Protein AF-A0A5E4HIX1-F1 (afdb_monomer)

pLDDT: mean 72.54, std 15.5, range [33.41, 91.0]

Sequence (132 aa):
MARKLPQQISAGELRHRVQIVKPATGQQDTMGGVSADNRSQWTVVLACWASVEAWTGSATLAANQFIASASHWITIRHPRTFVPTAQMKVWFRDFTNKDHTFQIEAVLNPTEQNKLLVLVCTEIDDSAAANG

Secondary structure (DSSP, 8-state):
-PPPPPSS--TT---EEEEEEEE-TT---TTS---TT-GGGEEEEEEEEEEEEEPPTTSHHHHTTT-SS--EEEEEEPPSS----TT-EEEEE-TT--EEEEEEEEEE-TTSSSSEEEEEEEEE-GGGSS--

Solvent-accessible surface area (backbone atoms only — not comparable to full-atom values): 8065 Å² total; per-residue (Å²): 120,74,84,77,72,73,84,72,83,61,92,80,56,53,76,39,65,34,34,37,28,36,71,43,91,85,59,60,48,102,82,70,48,76,64,94,78,49,67,89,35,43,39,80,75,45,77,47,55,20,28,77,43,72,69,55,86,73,53,48,83,68,39,73,85,81,54,92,67,58,40,34,42,37,38,32,63,44,55,93,90,51,79,84,55,53,82,25,36,36,43,36,61,48,95,86,70,48,80,44,42,28,40,29,71,40,73,41,57,76,69,78,70,70,61,44,33,39,33,37,16,25,72,55,72,74,82,73,72,83,80,126

Structure (mmCIF, N/CA/C/O backbone):
data_AF-A0A5E4HIX1-F1
#
_entry.id   AF-A0A5E4HIX1-F1
#
loop_
_atom_site.group_PDB
_atom_site.id
_atom_site.type_symbol
_atom_site.label_atom_id
_atom_site.label_alt_id
_atom_site.label_comp_id
_atom_site.label_asym_id
_atom_site.label_entity_id
_atom_site.label_seq_id
_atom_site.pdbx_PDB_ins_code
_atom_site.Cartn_x
_atom_site.Cartn_y
_atom_site.Cartn_z
_atom_site.occupancy
_atom_site.B_iso_or_equiv
_atom_site.auth_seq_id
_atom_site.auth_comp_id
_atom_site.auth_asym_id
_atom_site.auth_atom_id
_atom_site.pdbx_PDB_model_num
ATOM 1 N N . MET A 1 1 ? -0.077 8.668 20.245 1.00 40.41 1 MET A N 1
ATOM 2 C CA . MET A 1 1 ? -0.757 7.353 20.301 1.00 40.41 1 MET A CA 1
ATOM 3 C C . MET A 1 1 ? -0.420 6.604 19.021 1.00 40.41 1 MET A C 1
ATOM 5 O O . MET A 1 1 ? -0.593 7.182 17.958 1.00 40.41 1 MET A O 1
ATOM 9 N N . ALA A 1 2 ? 0.126 5.387 19.102 1.00 53.34 2 ALA A N 1
ATOM 10 C CA . ALA A 1 2 ? 0.429 4.587 17.913 1.00 53.34 2 ALA A CA 1
ATOM 11 C C . ALA A 1 2 ? -0.878 4.143 17.240 1.00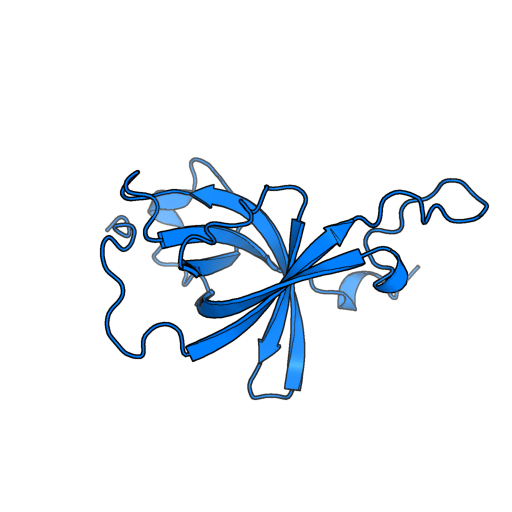 53.34 2 ALA A C 1
ATOM 13 O O . ALA A 1 2 ? -1.793 3.665 17.914 1.00 53.34 2 ALA A O 1
ATOM 14 N N . ARG A 1 3 ? -0.988 4.330 15.921 1.00 58.72 3 ARG A N 1
ATOM 15 C CA . ARG A 1 3 ? -2.172 3.914 15.164 1.00 58.72 3 ARG A CA 1
ATOM 16 C C . ARG A 1 3 ? -2.279 2.388 15.185 1.00 58.72 3 ARG A C 1
ATOM 18 O O . ARG A 1 3 ?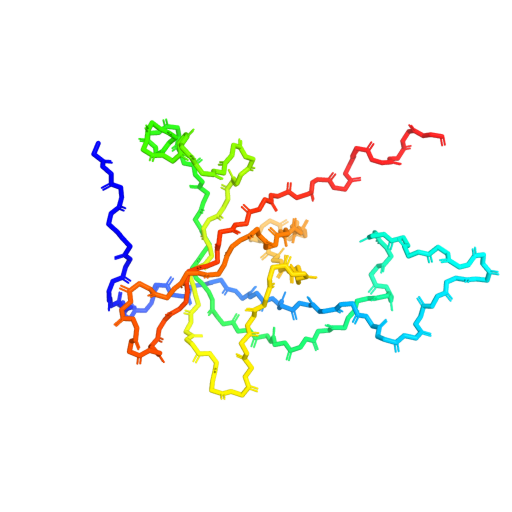 -1.373 1.695 14.730 1.00 58.72 3 ARG A O 1
ATOM 25 N N . LYS A 1 4 ? -3.407 1.871 15.677 1.00 64.81 4 LYS A N 1
ATOM 26 C CA . LYS A 1 4 ? -3.742 0.446 15.594 1.00 64.81 4 LYS A CA 1
ATOM 27 C C . LYS A 1 4 ? -4.116 0.117 14.147 1.00 64.81 4 LYS A C 1
ATOM 29 O O . LYS A 1 4 ? -4.943 0.808 13.553 1.00 64.81 4 LYS A O 1
ATOM 34 N N . LEU A 1 5 ? -3.496 -0.913 13.575 1.00 65.62 5 LEU A N 1
ATOM 35 C CA . LEU A 1 5 ? -3.849 -1.387 12.238 1.00 65.62 5 LEU A CA 1
ATOM 36 C C . LEU A 1 5 ? -5.318 -1.862 12.223 1.00 65.62 5 LEU A C 1
ATOM 38 O O . LEU A 1 5 ? -5.757 -2.494 13.193 1.00 65.62 5 LEU A O 1
ATOM 42 N N . PRO A 1 6 ? -6.088 -1.567 11.160 1.00 65.31 6 PRO A N 1
ATOM 43 C CA . PRO A 1 6 ? -7.494 -1.947 11.084 1.00 65.31 6 PRO A CA 1
ATOM 44 C C . PRO A 1 6 ? -7.639 -3.473 11.118 1.00 65.31 6 PRO A C 1
ATOM 46 O O . PRO A 1 6 ? -6.982 -4.187 10.367 1.00 65.31 6 PRO A O 1
ATOM 49 N N . GLN A 1 7 ? -8.498 -3.979 12.006 1.00 66.81 7 GLN A N 1
ATOM 50 C CA . GLN A 1 7 ? -8.781 -5.418 12.140 1.00 66.81 7 GLN A CA 1
ATOM 51 C C . GLN A 1 7 ? -10.079 -5.835 11.431 1.00 66.81 7 GLN A C 1
ATOM 53 O O . GLN A 1 7 ? -10.291 -7.016 11.158 1.00 66.81 7 GLN A O 1
ATOM 58 N N . GLN A 1 8 ? -10.946 -4.871 11.123 1.00 69.62 8 GLN A N 1
ATOM 59 C CA . GLN A 1 8 ? -12.212 -5.057 10.422 1.00 69.62 8 GLN A CA 1
ATOM 60 C C . GLN A 1 8 ? -12.392 -3.920 9.414 1.00 69.62 8 GLN A C 1
ATOM 62 O O . GLN A 1 8 ? -11.858 -2.834 9.618 1.00 69.62 8 GLN A O 1
ATOM 67 N N . ILE A 1 9 ? -13.117 -4.198 8.329 1.00 71.69 9 ILE A N 1
ATOM 68 C CA . ILE A 1 9 ? -13.501 -3.203 7.322 1.00 71.69 9 ILE A CA 1
ATOM 69 C C . ILE A 1 9 ? -14.994 -2.945 7.506 1.00 71.69 9 ILE A C 1
ATOM 71 O O . ILE A 1 9 ? -15.796 -3.867 7.319 1.00 71.69 9 ILE A O 1
ATOM 75 N N . SER A 1 10 ? -15.366 -1.720 7.862 1.00 74.31 10 SER A N 1
ATOM 76 C CA . SER A 1 10 ? -16.771 -1.314 7.943 1.00 74.31 10 SER A CA 1
ATOM 77 C C . SER A 1 10 ? -17.352 -1.117 6.539 1.00 74.31 10 SER A C 1
ATOM 79 O O . SER A 1 10 ? -16.643 -0.806 5.575 1.00 74.31 10 SER A O 1
ATOM 81 N N . ALA A 1 11 ? -18.666 -1.298 6.394 1.00 67.00 11 ALA A N 1
ATOM 82 C CA . ALA A 1 11 ? -19.335 -1.054 5.121 1.00 67.00 11 ALA A CA 1
ATOM 83 C C . ALA A 1 11 ? -19.131 0.410 4.683 1.00 67.00 11 ALA A C 1
ATOM 85 O O . ALA A 1 11 ? -19.418 1.338 5.434 1.00 67.00 11 ALA A O 1
ATOM 86 N N . GLY A 1 12 ? -18.621 0.608 3.464 1.00 70.94 12 GLY A N 1
ATOM 87 C CA . GLY A 1 12 ? -18.380 1.936 2.896 1.00 70.94 12 GLY A CA 1
ATOM 88 C C . GLY A 1 12 ? -17.033 2.579 3.241 1.00 70.94 12 GLY A C 1
ATOM 89 O O . GLY A 1 12 ? -16.859 3.749 2.919 1.00 70.94 12 GLY A O 1
ATOM 90 N N . GLU A 1 13 ? -16.081 1.869 3.858 1.00 75.94 13 GLU A N 1
ATOM 91 C CA . GLU A 1 13 ? -14.717 2.389 4.090 1.00 75.94 13 GLU A CA 1
ATOM 92 C C . GLU A 1 13 ? -13.823 2.340 2.838 1.00 75.94 13 GLU A C 1
ATOM 94 O O . GLU A 1 13 ? -12.955 3.189 2.660 1.00 75.94 13 GLU A O 1
ATOM 99 N N . LEU A 1 14 ? -14.046 1.384 1.931 1.00 83.88 14 LEU A N 1
ATOM 100 C CA . LEU A 1 14 ? -13.287 1.262 0.680 1.00 83.88 14 LEU A CA 1
ATOM 101 C C . LEU A 1 14 ? -13.928 2.124 -0.420 1.00 83.88 14 LEU A C 1
ATOM 103 O O . LEU A 1 14 ? -14.692 1.620 -1.242 1.00 83.88 14 LEU A O 1
ATOM 107 N N . ARG A 1 15 ? -13.663 3.433 -0.399 1.00 85.12 15 ARG A N 1
ATOM 108 C CA . ARG A 1 15 ? -14.306 4.419 -1.294 1.00 85.12 15 ARG A CA 1
ATOM 109 C C . ARG A 1 15 ? -13.499 4.771 -2.537 1.00 85.12 15 ARG A C 1
ATOM 111 O O . ARG A 1 15 ? -14.023 5.425 -3.432 1.00 85.12 15 ARG A O 1
ATOM 118 N N . HIS A 1 16 ? -12.240 4.358 -2.598 1.00 88.81 16 HIS A N 1
ATOM 119 C CA . HIS A 1 16 ? -11.326 4.742 -3.664 1.00 88.81 16 HIS A CA 1
ATOM 120 C C . HIS A 1 16 ? -11.082 3.569 -4.599 1.00 88.81 16 HIS A C 1
ATOM 122 O O . HIS A 1 16 ? -10.866 2.447 -4.150 1.00 88.81 16 HIS A O 1
ATOM 128 N N . ARG A 1 17 ? -11.106 3.807 -5.911 1.00 89.56 17 ARG A N 1
ATOM 129 C CA . ARG A 1 17 ? -10.735 2.787 -6.893 1.00 89.56 17 ARG A CA 1
ATOM 130 C C . ARG A 1 17 ? -9.248 2.915 -7.192 1.00 89.56 17 ARG A C 1
ATOM 132 O O . ARG A 1 17 ? -8.803 3.965 -7.643 1.00 89.56 17 ARG A O 1
ATOM 139 N N . VAL A 1 18 ? -8.503 1.842 -6.960 1.00 90.50 18 VAL A N 1
ATOM 140 C CA . VAL A 1 18 ? -7.054 1.792 -7.182 1.00 90.50 18 VAL A CA 1
ATOM 141 C C . VAL A 1 18 ? -6.688 0.673 -8.145 1.00 90.50 18 VAL A C 1
ATOM 143 O O . VAL A 1 18 ? -7.401 -0.330 -8.268 1.00 90.50 18 VAL A O 1
ATOM 146 N N . GLN A 1 19 ? -5.560 0.845 -8.825 1.00 91.00 19 GLN A N 1
ATOM 147 C CA . GLN A 1 19 ? -4.982 -0.144 -9.723 1.00 91.00 19 GLN A CA 1
ATOM 148 C C . GLN A 1 19 ? -3.583 -0.508 -9.240 1.00 91.00 19 GLN A C 1
ATOM 150 O O . GLN A 1 19 ? -2.710 0.345 -9.157 1.00 91.00 19 GLN A O 1
ATOM 155 N N . ILE A 1 20 ? -3.367 -1.781 -8.928 1.00 88.88 20 ILE A N 1
ATOM 156 C CA . ILE A 1 20 ? -2.052 -2.317 -8.588 1.00 88.88 20 ILE A CA 1
ATOM 157 C C . ILE A 1 20 ? -1.383 -2.756 -9.881 1.00 88.88 20 ILE A C 1
ATOM 159 O O . ILE A 1 20 ? -1.950 -3.542 -10.651 1.00 88.88 20 ILE A O 1
ATOM 163 N N . VAL A 1 21 ? -0.174 -2.258 -10.102 1.00 88.50 21 VAL A N 1
ATOM 164 C CA . VAL A 1 21 ? 0.625 -2.532 -11.288 1.00 88.50 21 VAL A CA 1
ATOM 165 C C . VAL A 1 21 ? 1.921 -3.240 -10.922 1.00 88.50 21 VAL A C 1
ATOM 167 O O . VAL A 1 21 ? 2.536 -2.964 -9.892 1.00 88.50 21 VAL A O 1
ATOM 170 N N . LYS A 1 22 ? 2.345 -4.156 -11.790 1.00 85.69 22 LYS A N 1
ATOM 171 C CA . LYS A 1 22 ? 3.636 -4.846 -11.702 1.00 85.69 22 LYS A CA 1
ATOM 172 C C . LYS A 1 22 ? 4.514 -4.468 -12.897 1.00 85.69 22 LYS A C 1
ATOM 174 O O . LYS A 1 22 ? 3.956 -4.154 -13.956 1.00 85.69 22 LYS A O 1
ATOM 179 N N . PRO A 1 23 ? 5.847 -4.552 -12.775 1.00 80.25 23 PRO A N 1
ATOM 180 C CA . PRO A 1 23 ? 6.719 -4.388 -13.928 1.00 80.25 23 PRO A CA 1
ATOM 181 C C . PRO A 1 23 ? 6.402 -5.469 -14.973 1.00 80.25 23 PRO A C 1
ATOM 183 O O . PRO A 1 23 ? 6.212 -6.645 -14.649 1.00 80.25 23 PRO A O 1
ATOM 186 N N . ALA A 1 24 ? 6.288 -5.062 -16.231 1.00 72.50 24 ALA A N 1
ATOM 187 C CA . ALA A 1 24 ? 6.111 -5.951 -17.364 1.00 72.50 24 ALA A CA 1
ATOM 188 C C . ALA A 1 24 ? 7.408 -6.739 -17.577 1.00 72.50 24 ALA A C 1
ATOM 190 O O . ALA A 1 24 ? 8.468 -6.175 -17.838 1.00 72.50 24 ALA A O 1
ATOM 191 N N . THR A 1 25 ? 7.337 -8.062 -17.480 1.00 61.59 25 THR A N 1
ATOM 192 C CA . THR A 1 25 ? 8.469 -8.935 -17.796 1.00 61.59 25 THR A CA 1
ATOM 193 C C . THR A 1 25 ? 8.713 -8.903 -19.307 1.00 61.59 25 THR A C 1
ATOM 195 O O . THR A 1 25 ? 7.916 -9.465 -20.055 1.00 61.59 25 THR A O 1
ATOM 198 N N . GLY A 1 26 ? 9.784 -8.236 -19.753 1.00 54.06 26 GLY A N 1
ATOM 199 C CA . GLY A 1 26 ? 10.241 -8.258 -21.152 1.00 54.06 26 GLY A CA 1
ATOM 200 C C . GLY A 1 26 ? 10.078 -6.961 -21.953 1.00 54.06 26 GLY A C 1
ATOM 201 O O . GLY A 1 26 ? 10.321 -6.974 -23.153 1.00 54.06 26 GLY A O 1
ATOM 202 N N . GLN A 1 27 ? 9.688 -5.847 -21.327 1.00 51.25 27 GLN A N 1
ATOM 203 C CA . GLN A 1 27 ? 9.732 -4.516 -21.951 1.00 51.25 27 GLN A CA 1
ATOM 204 C C . GLN A 1 27 ? 11.009 -3.789 -21.499 1.00 51.25 27 GLN A C 1
ATOM 206 O O . GLN A 1 27 ? 10.947 -2.868 -20.692 1.00 51.25 27 GLN A O 1
ATOM 211 N N . GLN A 1 28 ? 12.174 -4.255 -21.956 1.00 51.94 28 GLN A N 1
ATOM 212 C CA . GLN A 1 28 ? 13.414 -3.474 -21.860 1.00 51.94 28 GLN A CA 1
ATOM 213 C C . GLN A 1 28 ? 13.447 -2.476 -23.015 1.00 51.94 28 GLN A C 1
ATOM 215 O O . GLN A 1 28 ? 13.051 -2.811 -24.133 1.00 51.94 28 GLN A O 1
ATOM 220 N N . ASP A 1 29 ? 13.903 -1.252 -22.752 1.00 54.06 29 ASP A N 1
ATOM 221 C CA . ASP A 1 29 ? 14.258 -0.355 -23.846 1.00 54.06 29 ASP A CA 1
ATOM 222 C C . ASP A 1 29 ? 15.453 -0.930 -24.643 1.00 54.06 29 ASP A C 1
ATOM 224 O O . ASP A 1 29 ? 16.156 -1.842 -24.195 1.00 54.06 29 ASP A O 1
ATOM 228 N N . THR A 1 30 ? 15.696 -0.406 -25.846 1.00 54.69 30 THR A N 1
ATOM 229 C CA . THR A 1 30 ? 16.808 -0.826 -26.722 1.00 54.69 30 THR A CA 1
ATOM 230 C C . THR A 1 30 ? 18.196 -0.647 -26.072 1.00 54.69 30 THR A C 1
ATOM 232 O O . THR A 1 30 ? 19.185 -1.160 -26.589 1.00 54.69 30 THR A O 1
ATOM 235 N N . MET A 1 31 ? 18.289 0.054 -24.937 1.00 61.44 31 MET A N 1
ATOM 236 C CA . MET A 1 31 ? 19.509 0.308 -24.167 1.00 61.44 31 MET A CA 1
ATOM 237 C C . MET A 1 31 ? 19.573 -0.483 -22.843 1.00 61.44 31 MET A C 1
ATOM 239 O O . MET A 1 31 ? 20.497 -0.286 -22.056 1.00 61.44 31 MET A O 1
ATOM 243 N N . GLY A 1 32 ? 18.640 -1.413 -22.598 1.00 56.88 32 GLY A N 1
ATOM 244 C CA . GLY A 1 32 ? 18.588 -2.245 -21.392 1.00 56.88 32 GLY A CA 1
ATOM 245 C C . GLY A 1 32 ? 18.105 -1.524 -20.126 1.00 56.88 32 GLY A C 1
ATOM 246 O O . GLY A 1 32 ? 18.091 -2.141 -19.056 1.00 56.88 32 GLY A O 1
ATOM 247 N N . GLY A 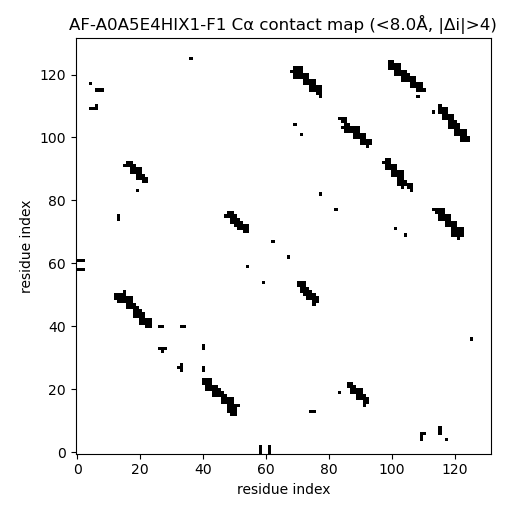1 33 ? 17.692 -0.261 -20.234 1.00 54.00 33 GLY A N 1
ATOM 248 C CA . GLY A 1 33 ? 17.138 0.542 -19.156 1.00 54.00 33 GLY A CA 1
ATOM 249 C C . GLY A 1 33 ? 15.708 0.130 -18.807 1.00 54.00 33 GLY A C 1
ATOM 250 O O . GLY A 1 33 ? 14.859 -0.123 -19.666 1.00 54.00 33 GLY A O 1
ATOM 251 N N . VAL A 1 34 ? 15.433 0.054 -17.506 1.00 53.97 34 VAL A N 1
ATOM 252 C CA . VAL A 1 34 ? 14.067 0.005 -16.979 1.00 53.97 34 VAL A CA 1
ATOM 253 C C . VAL A 1 34 ? 13.775 1.409 -16.471 1.00 53.97 34 VAL A C 1
ATOM 255 O O . VAL A 1 34 ? 14.134 1.753 -15.345 1.00 53.97 34 VAL A O 1
ATOM 258 N N . SER A 1 35 ? 13.198 2.263 -17.314 1.00 54.50 35 SER A N 1
ATOM 259 C CA . SER A 1 35 ? 12.728 3.570 -16.862 1.00 54.50 35 SER A CA 1
ATOM 260 C C . SER A 1 35 ? 11.559 3.335 -15.912 1.00 54.50 35 SER A C 1
ATOM 262 O O . SER A 1 35 ? 10.484 2.901 -16.329 1.00 54.50 35 SER A O 1
ATOM 264 N N . ALA A 1 36 ? 11.755 3.632 -14.626 1.00 52.69 36 ALA A N 1
ATOM 265 C CA . ALA A 1 36 ? 10.732 3.475 -13.591 1.00 52.69 36 ALA A CA 1
ATOM 266 C C . ALA A 1 36 ? 9.424 4.236 -13.908 1.00 52.69 36 ALA A C 1
ATOM 268 O O . ALA A 1 36 ? 8.381 3.929 -13.316 1.00 52.69 36 ALA A O 1
ATOM 269 N N . ASP A 1 37 ? 9.485 5.158 -14.871 1.00 56.28 37 ASP A N 1
ATOM 270 C CA . ASP A 1 37 ? 8.477 6.165 -15.194 1.00 56.28 37 ASP A CA 1
ATOM 271 C C . ASP A 1 37 ? 7.700 5.858 -16.483 1.00 56.28 37 ASP A C 1
ATOM 273 O O . ASP A 1 37 ? 6.649 6.445 -16.742 1.00 56.28 37 ASP A O 1
ATOM 277 N N . ASN A 1 38 ? 8.141 4.885 -17.289 1.00 64.25 38 ASN A N 1
ATOM 278 C CA . ASN A 1 38 ? 7.404 4.540 -18.496 1.00 64.25 38 ASN A CA 1
ATOM 279 C C . ASN A 1 38 ? 6.213 3.633 -18.156 1.00 64.25 38 ASN A C 1
ATOM 281 O O . ASN A 1 38 ? 6.368 2.425 -17.978 1.00 64.25 38 ASN A O 1
ATOM 285 N N . ARG A 1 39 ? 4.996 4.197 -18.108 1.00 65.62 39 ARG A N 1
ATOM 286 C CA . ARG A 1 39 ? 3.744 3.442 -17.881 1.00 65.62 39 ARG A CA 1
ATOM 287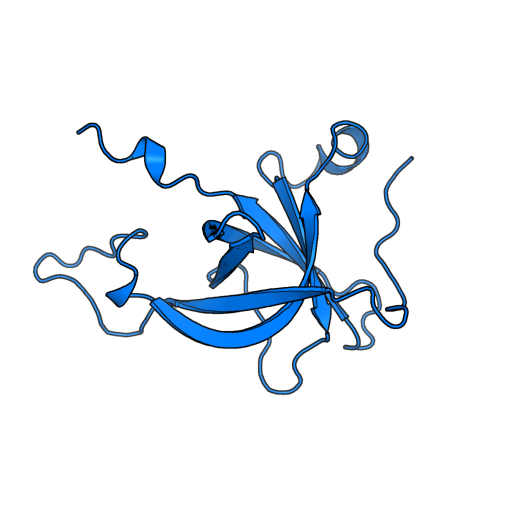 C C . ARG A 1 39 ? 3.563 2.252 -18.834 1.00 65.62 39 ARG A C 1
ATOM 289 O O . ARG A 1 39 ? 2.883 1.307 -18.447 1.00 65.62 39 ARG A O 1
ATOM 296 N N . SER A 1 40 ? 4.176 2.244 -20.026 1.00 66.25 40 SER A N 1
ATOM 297 C CA . SER A 1 40 ? 4.118 1.095 -20.946 1.00 66.25 40 SER A CA 1
ATOM 298 C C . SER A 1 40 ? 4.889 -0.131 -20.441 1.00 66.25 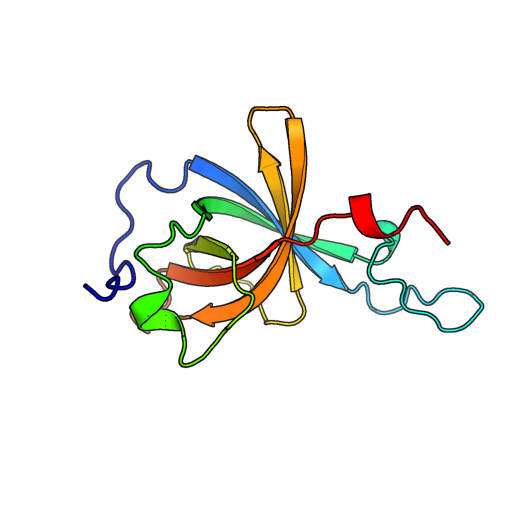40 SER A C 1
ATOM 300 O O . SER A 1 40 ? 4.617 -1.249 -20.874 1.00 66.25 40 SER A O 1
ATOM 302 N N . GLN A 1 41 ? 5.827 0.062 -19.509 1.00 72.94 41 GLN A N 1
ATOM 303 C CA . GLN A 1 41 ? 6.580 -1.003 -18.844 1.00 72.94 41 GLN A CA 1
ATOM 304 C C . GLN A 1 41 ? 5.866 -1.532 -17.592 1.00 72.94 41 GLN A C 1
ATOM 306 O O . GLN A 1 41 ? 6.391 -2.417 -16.923 1.00 72.94 41 GLN A O 1
ATOM 311 N N . TRP A 1 42 ? 4.667 -1.039 -17.266 1.00 81.81 42 TRP A N 1
ATOM 312 C CA . TRP A 1 42 ? 3.875 -1.501 -16.127 1.00 81.81 42 TRP A CA 1
ATOM 313 C C . TRP A 1 42 ? 2.564 -2.123 -16.605 1.00 81.81 42 TRP A C 1
ATOM 315 O O . TRP A 1 42 ? 1.883 -1.608 -17.486 1.00 81.81 42 TRP A O 1
ATOM 325 N N . THR A 1 43 ? 2.184 -3.247 -16.003 1.00 85.06 43 THR A N 1
ATOM 326 C CA . THR A 1 43 ? 0.939 -3.959 -16.323 1.00 85.06 43 THR A CA 1
ATOM 327 C C . THR A 1 43 ? 0.007 -3.958 -15.124 1.00 85.06 43 THR A C 1
ATOM 329 O O . THR A 1 43 ? 0.425 -4.265 -14.006 1.00 85.06 43 THR A O 1
ATOM 332 N N . VAL A 1 44 ? -1.267 -3.621 -15.349 1.00 87.25 44 VAL A N 1
ATOM 333 C CA . VAL A 1 44 ? -2.300 -3.664 -14.306 1.00 87.25 44 VAL A CA 1
ATOM 334 C C . VAL A 1 44 ? -2.594 -5.116 -13.956 1.00 87.25 44 VAL A C 1
ATOM 336 O O . VAL A 1 44 ? -3.053 -5.887 -14.794 1.00 87.25 44 VAL A O 1
ATOM 339 N N . VAL A 1 45 ? -2.337 -5.480 -12.702 1.00 87.31 45 VAL A N 1
ATOM 340 C CA . VAL A 1 45 ? -2.583 -6.830 -12.181 1.00 87.31 45 VAL A CA 1
ATOM 341 C C . VAL A 1 45 ? -3.945 -6.916 -11.520 1.00 87.31 45 VAL A C 1
ATOM 343 O O . VAL A 1 45 ? -4.650 -7.913 -11.660 1.00 87.31 45 VAL A O 1
ATOM 346 N N . LEU A 1 46 ? -4.314 -5.873 -10.779 1.00 87.69 46 LEU A N 1
ATOM 347 C CA . LEU A 1 46 ? -5.536 -5.862 -9.995 1.00 87.69 46 LEU A CA 1
ATOM 348 C C . LEU A 1 46 ? -6.119 -4.456 -9.950 1.00 87.69 46 LEU A C 1
ATOM 350 O O . LEU A 1 46 ? -5.443 -3.516 -9.551 1.00 87.69 46 LEU A O 1
ATOM 354 N N . ALA A 1 47 ? -7.398 -4.326 -10.287 1.00 89.75 47 ALA A N 1
ATOM 355 C CA . ALA A 1 47 ? -8.177 -3.130 -9.998 1.00 89.75 47 ALA A CA 1
ATOM 356 C C . ALA A 1 47 ? -9.151 -3.449 -8.861 1.00 89.75 47 ALA A C 1
ATOM 358 O O . ALA A 1 47 ? -9.949 -4.380 -8.979 1.00 89.75 47 ALA A O 1
ATOM 359 N N . CYS A 1 48 ? -9.090 -2.706 -7.759 1.00 89.12 48 CYS A N 1
ATOM 360 C CA . CYS A 1 48 ? -9.925 -2.973 -6.589 1.00 89.12 48 CYS A CA 1
ATOM 361 C C . CYS A 1 48 ? -10.317 -1.693 -5.848 1.00 89.12 48 CYS A C 1
ATOM 363 O O . CYS A 1 48 ? -9.789 -0.611 -6.107 1.00 89.12 48 CYS A O 1
ATOM 365 N N . TRP A 1 49 ? -11.286 -1.830 -4.944 1.00 90.19 49 TRP A N 1
ATOM 366 C CA . TRP A 1 49 ? -11.644 -0.771 -4.009 1.00 90.19 49 TRP A CA 1
ATOM 367 C C . TRP A 1 49 ? -10.687 -0.777 -2.817 1.00 90.19 49 TRP A C 1
ATOM 369 O O . TRP A 1 49 ? -10.378 -1.834 -2.261 1.00 90.19 49 TRP A O 1
ATOM 379 N N . ALA A 1 50 ? -10.259 0.412 -2.418 1.00 89.62 50 ALA A N 1
ATOM 380 C CA . ALA A 1 50 ? -9.316 0.675 -1.351 1.00 89.62 50 ALA A CA 1
ATOM 381 C C . ALA A 1 50 ? -9.782 1.849 -0.483 1.00 89.62 50 ALA A C 1
ATOM 383 O O . ALA A 1 50 ? -10.582 2.686 -0.907 1.00 89.62 50 ALA A O 1
ATOM 384 N N . SER A 1 51 ? -9.249 1.917 0.731 1.00 88.69 51 SER A N 1
ATOM 385 C CA . SER A 1 51 ? -9.218 3.142 1.527 1.00 88.69 51 SER A CA 1
ATOM 386 C C . SER A 1 51 ? -7.820 3.734 1.406 1.00 88.69 51 SER A C 1
ATOM 388 O O . SER A 1 51 ? -6.849 3.022 1.662 1.00 88.69 51 SER A O 1
ATOM 390 N N . VAL A 1 52 ? -7.718 4.987 0.966 1.00 87.50 52 VAL A N 1
ATOM 391 C CA . VAL A 1 52 ? -6.453 5.709 0.798 1.00 87.50 52 VAL A CA 1
ATOM 392 C C . VAL A 1 52 ? -6.424 6.789 1.864 1.00 87.50 52 VAL A C 1
ATOM 394 O O . VAL A 1 52 ? -7.307 7.640 1.910 1.00 87.50 52 VAL A O 1
ATOM 397 N N . GLU A 1 53 ? -5.426 6.738 2.733 1.00 84.56 53 GLU A N 1
ATOM 398 C CA . GLU A 1 53 ? -5.272 7.688 3.827 1.00 84.56 53 GLU A CA 1
ATOM 399 C C . GLU A 1 53 ? -3.850 8.242 3.814 1.00 84.56 53 GLU A C 1
ATOM 401 O O . GLU A 1 53 ? -2.881 7.484 3.883 1.00 84.56 53 GLU A O 1
ATOM 406 N N . ALA A 1 54 ? -3.723 9.564 3.718 1.00 79.81 54 ALA A N 1
ATOM 407 C CA . ALA A 1 54 ? -2.441 10.243 3.836 1.00 79.81 54 ALA A CA 1
ATOM 408 C C . ALA A 1 54 ? -1.982 10.262 5.299 1.00 79.81 54 ALA A C 1
ATOM 410 O O . ALA A 1 54 ? -2.788 10.408 6.223 1.00 79.81 54 ALA A O 1
ATOM 411 N N . TRP A 1 55 ? -0.676 10.152 5.528 1.00 71.31 55 TRP A N 1
ATOM 412 C CA . TRP A 1 55 ? -0.121 10.338 6.859 1.00 71.31 55 TRP A CA 1
ATOM 413 C C . TRP A 1 55 ? -0.236 11.803 7.268 1.00 71.31 55 TRP A C 1
ATOM 415 O O . TRP A 1 55 ? 0.369 12.686 6.668 1.00 71.31 55 TRP A O 1
ATOM 425 N N . THR A 1 56 ? -0.973 12.065 8.343 1.00 56.28 56 THR A N 1
ATOM 426 C CA . THR A 1 56 ? -0.897 13.344 9.046 1.00 56.28 56 THR A CA 1
ATOM 427 C C . THR A 1 56 ? 0.193 13.259 10.122 1.00 56.28 56 THR A C 1
ATOM 429 O O . THR A 1 56 ? 0.423 12.202 10.721 1.00 56.28 56 THR A O 1
ATOM 432 N N . GLY A 1 57 ? 0.893 14.371 10.375 1.00 45.88 57 GLY A N 1
ATOM 433 C CA . GLY A 1 57 ? 2.107 14.450 11.208 1.00 45.88 57 GLY A CA 1
ATOM 434 C C . GLY A 1 57 ? 1.996 13.975 12.668 1.00 45.88 57 GLY A C 1
ATOM 435 O O . GLY A 1 57 ? 2.983 14.006 13.391 1.00 45.88 57 GLY A O 1
ATOM 436 N N . SER A 1 58 ? 0.835 13.504 13.130 1.00 52.41 58 SER A N 1
ATOM 437 C CA . SER A 1 58 ? 0.680 12.834 14.430 1.00 52.41 58 SER A CA 1
ATOM 438 C C . SER A 1 58 ? 1.077 11.351 14.419 1.00 52.41 58 SER A C 1
ATOM 440 O O . SER A 1 58 ? 1.258 10.759 15.484 1.00 52.41 58 SER A O 1
ATOM 442 N N . ALA A 1 59 ? 1.193 10.731 13.241 1.00 50.41 59 ALA A N 1
ATOM 443 C CA . ALA A 1 59 ? 1.528 9.313 13.096 1.00 50.41 59 ALA A CA 1
ATOM 444 C C . ALA A 1 59 ? 3.025 9.048 12.822 1.00 50.41 59 ALA A C 1
ATOM 446 O O . ALA A 1 59 ? 3.483 7.917 12.990 1.00 50.41 59 ALA A O 1
ATOM 447 N N . THR 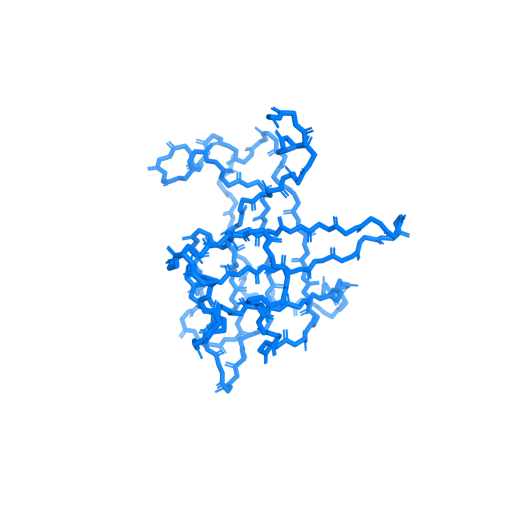A 1 60 ? 3.800 10.086 12.493 1.00 48.81 60 THR A N 1
ATOM 448 C CA . THR A 1 60 ? 5.261 10.027 12.296 1.00 48.81 60 THR A CA 1
ATOM 449 C C . THR A 1 60 ? 6.000 9.606 13.567 1.00 48.81 60 THR A C 1
ATOM 451 O O . THR A 1 60 ? 6.909 8.784 13.507 1.00 48.81 60 THR A O 1
ATOM 454 N N . LEU A 1 61 ? 5.556 10.057 14.747 1.00 48.78 61 LEU A N 1
ATOM 455 C CA . LEU A 1 61 ? 6.252 9.780 16.012 1.00 48.78 61 LEU A CA 1
ATOM 456 C C . LEU A 1 61 ? 6.347 8.278 16.353 1.00 48.78 61 LEU A C 1
ATOM 458 O O . LEU A 1 61 ? 7.297 7.863 17.007 1.00 48.78 61 LEU A O 1
ATOM 462 N N . ALA A 1 62 ? 5.383 7.462 15.907 1.00 49.81 62 ALA A N 1
ATOM 463 C CA . ALA A 1 62 ? 5.379 6.011 16.130 1.00 49.81 62 ALA A CA 1
ATOM 464 C C . ALA A 1 62 ? 6.029 5.212 14.982 1.00 49.81 62 ALA A C 1
ATOM 466 O O . ALA A 1 62 ? 6.412 4.064 15.183 1.00 49.81 62 ALA A O 1
ATOM 467 N N . ALA A 1 63 ? 6.144 5.806 13.790 1.00 48.34 63 ALA A N 1
ATOM 468 C CA . ALA A 1 63 ? 6.634 5.149 12.577 1.00 48.34 63 ALA A CA 1
ATOM 469 C C . ALA A 1 63 ? 8.115 5.426 12.262 1.00 48.34 63 ALA A C 1
ATOM 471 O O . ALA A 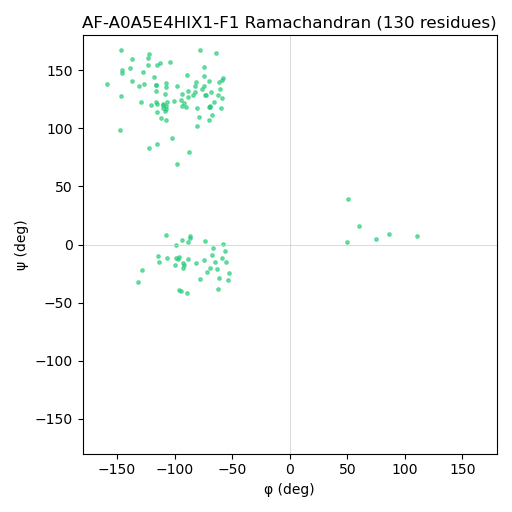1 63 ? 8.708 4.719 11.445 1.00 48.34 63 ALA A O 1
ATOM 472 N N . ASN A 1 64 ? 8.727 6.394 12.956 1.00 48.56 64 ASN A N 1
ATOM 473 C CA . ASN A 1 64 ? 10.132 6.803 12.816 1.00 48.56 64 ASN A CA 1
ATOM 474 C C . ASN A 1 64 ? 11.174 5.680 13.009 1.00 48.56 64 ASN A C 1
ATOM 476 O O . ASN A 1 64 ? 12.360 5.930 12.821 1.00 48.56 64 ASN A O 1
ATOM 480 N N . GLN A 1 65 ? 10.776 4.461 13.387 1.00 49.88 65 GLN A N 1
ATOM 481 C CA . GLN A 1 65 ? 11.698 3.330 13.528 1.00 49.88 65 GLN A CA 1
ATOM 482 C C . GLN A 1 65 ? 11.825 2.449 12.277 1.00 49.88 65 GLN A C 1
ATOM 484 O O . GLN A 1 65 ? 12.783 1.687 12.216 1.00 49.88 65 GLN A O 1
ATOM 489 N N . PHE A 1 66 ? 10.922 2.531 11.287 1.00 51.47 66 PHE A N 1
ATOM 490 C CA . PHE A 1 66 ? 10.947 1.571 10.170 1.00 51.47 66 PHE A CA 1
ATOM 491 C C . PHE A 1 66 ? 10.854 2.157 8.759 1.00 51.47 66 PHE A C 1
ATOM 493 O O . PHE A 1 66 ? 11.445 1.567 7.861 1.00 51.47 66 PHE A O 1
ATOM 500 N N . ILE A 1 67 ? 10.155 3.272 8.509 1.00 51.47 67 ILE A N 1
ATOM 501 C CA . ILE A 1 67 ? 9.998 3.783 7.131 1.00 51.47 67 ILE A CA 1
ATOM 502 C C . ILE A 1 67 ? 9.924 5.315 7.149 1.00 51.47 67 ILE 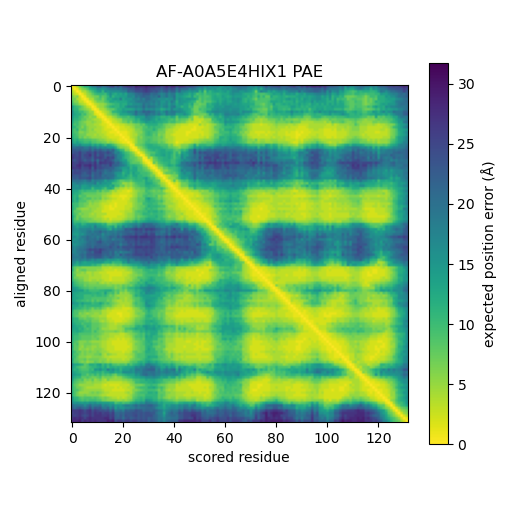A C 1
ATOM 504 O O . ILE A 1 67 ? 8.875 5.889 7.423 1.00 51.47 67 ILE A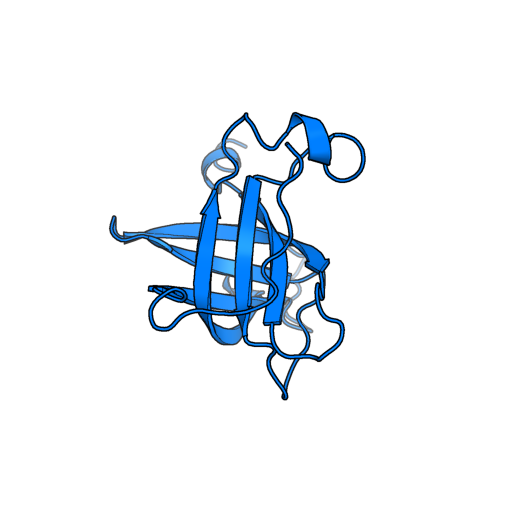 O 1
ATOM 508 N N . ALA A 1 68 ? 11.050 5.979 6.874 1.00 49.72 68 ALA A N 1
ATOM 509 C CA . ALA A 1 68 ? 11.185 7.440 6.935 1.00 49.72 68 ALA A CA 1
ATOM 510 C C . ALA A 1 68 ? 10.514 8.189 5.763 1.00 49.72 68 ALA A C 1
ATOM 512 O O . ALA A 1 68 ? 10.357 9.404 5.831 1.00 49.72 68 ALA A O 1
ATOM 513 N N . SER A 1 69 ? 10.130 7.483 4.696 1.00 60.00 69 SER A N 1
ATOM 514 C CA . SER A 1 69 ? 9.615 8.075 3.454 1.00 60.00 69 SER A CA 1
ATOM 515 C C . SER A 1 69 ? 8.145 7.776 3.167 1.00 60.00 69 SER A C 1
ATOM 517 O O . SER A 1 69 ? 7.564 8.425 2.298 1.00 60.00 69 SER A O 1
ATOM 519 N N . ALA A 1 70 ? 7.530 6.801 3.845 1.00 63.25 70 ALA A N 1
ATOM 520 C CA . ALA A 1 70 ? 6.140 6.457 3.569 1.00 63.25 70 ALA A CA 1
ATOM 521 C C . ALA A 1 70 ? 5.246 7.678 3.792 1.00 63.25 70 ALA A C 1
ATOM 523 O O . ALA A 1 70 ? 5.491 8.479 4.686 1.00 63.25 70 ALA A O 1
ATOM 524 N N . SER A 1 71 ? 4.239 7.845 2.944 1.00 73.12 71 SER A N 1
ATOM 525 C CA . SER A 1 71 ? 3.339 8.998 2.986 1.00 73.12 71 SER A CA 1
ATOM 526 C C . SER A 1 71 ? 1.873 8.587 3.002 1.00 73.12 71 SER A C 1
ATOM 528 O O . SER A 1 71 ? 1.041 9.352 3.478 1.00 73.12 71 SER A O 1
ATOM 530 N N . HIS A 1 72 ? 1.542 7.375 2.545 1.00 85.12 72 HIS A N 1
ATOM 531 C CA . HIS A 1 72 ? 0.163 6.923 2.392 1.00 85.12 72 HIS A CA 1
ATOM 532 C C . HIS A 1 72 ? -0.036 5.495 2.887 1.00 85.12 72 HIS A C 1
ATOM 534 O O . HIS A 1 72 ? 0.793 4.608 2.677 1.00 85.12 72 HIS A O 1
ATOM 540 N N . TRP A 1 73 ? -1.171 5.262 3.541 1.00 86.75 73 TRP A N 1
ATOM 541 C CA . TRP A 1 73 ? -1.642 3.934 3.912 1.00 86.75 73 TRP A CA 1
ATOM 542 C C . TRP A 1 73 ? -2.824 3.584 3.022 1.00 86.75 73 TRP A C 1
ATOM 544 O O . TRP A 1 73 ? -3.858 4.254 3.039 1.00 86.75 73 TRP A O 1
ATOM 554 N N . ILE A 1 74 ? -2.670 2.515 2.250 1.00 88.31 74 ILE A N 1
ATOM 555 C CA . ILE A 1 74 ? -3.700 2.026 1.344 1.00 88.31 74 ILE A CA 1
ATOM 556 C C . ILE A 1 74 ? -4.197 0.692 1.881 1.00 88.31 74 ILE A C 1
ATOM 558 O O . ILE A 1 74 ? -3.492 -0.314 1.850 1.00 88.31 74 ILE A O 1
ATOM 562 N N . THR A 1 75 ? -5.420 0.672 2.400 1.00 88.44 75 THR A N 1
ATOM 563 C CA . THR A 1 75 ? -6.039 -0.557 2.905 1.00 88.44 75 THR A CA 1
ATOM 564 C C . THR A 1 75 ? -6.894 -1.180 1.815 1.00 88.44 75 THR A C 1
ATOM 566 O O . THR A 1 75 ? -7.805 -0.538 1.293 1.00 88.44 75 THR A O 1
ATOM 569 N N . ILE A 1 76 ? -6.627 -2.443 1.498 1.00 88.00 76 ILE A N 1
ATOM 570 C CA . ILE A 1 76 ? -7.393 -3.229 0.530 1.00 88.00 76 ILE A CA 1
ATOM 571 C C . ILE A 1 76 ? -7.929 -4.503 1.172 1.00 88.00 76 ILE A C 1
ATOM 573 O O . ILE A 1 76 ? -7.424 -4.997 2.184 1.00 88.00 76 ILE A O 1
ATOM 577 N N . ARG A 1 77 ? -8.945 -5.090 0.540 1.00 87.38 77 ARG A N 1
ATOM 578 C CA . ARG A 1 77 ? -9.331 -6.467 0.851 1.00 87.38 77 ARG A CA 1
ATOM 579 C C . ARG A 1 77 ? -8.253 -7.419 0.336 1.00 87.38 77 ARG A C 1
ATOM 581 O O . ARG A 1 77 ? -7.743 -7.219 -0.763 1.00 87.38 77 ARG A O 1
ATOM 588 N N . HIS A 1 78 ? -7.945 -8.464 1.102 1.00 82.62 78 HIS A N 1
ATOM 589 C CA . HIS A 1 78 ? -6.966 -9.463 0.680 1.00 82.62 78 HIS A CA 1
ATOM 590 C C . HIS A 1 78 ? -7.422 -10.126 -0.635 1.00 82.62 78 HIS A C 1
ATOM 592 O O . HIS A 1 78 ? -8.474 -10.782 -0.653 1.00 82.62 78 HIS A O 1
ATOM 598 N N . PRO A 1 79 ? -6.670 -9.992 -1.741 1.00 79.50 79 PRO A N 1
ATOM 599 C CA . PRO A 1 79 ? -7.014 -10.672 -2.978 1.00 79.50 79 PRO A CA 1
ATOM 600 C C . PRO A 1 79 ? -6.690 -12.160 -2.820 1.00 79.50 79 PRO A C 1
ATOM 602 O O . PRO A 1 79 ? -5.597 -12.529 -2.407 1.00 79.50 79 PRO A O 1
ATOM 605 N N . ARG A 1 80 ? -7.638 -13.057 -3.111 1.00 76.50 80 ARG A N 1
ATOM 606 C CA . ARG A 1 80 ? -7.372 -14.512 -3.054 1.00 76.50 80 ARG A CA 1
ATOM 607 C C . ARG A 1 80 ? -6.474 -14.992 -4.194 1.00 76.50 80 ARG A C 1
ATOM 609 O O . ARG A 1 80 ? -5.849 -16.036 -4.080 1.00 76.50 80 ARG A O 1
ATOM 616 N N . THR A 1 81 ? -6.451 -14.245 -5.290 1.00 75.19 81 THR A N 1
ATOM 617 C CA . THR A 1 81 ? -5.769 -14.594 -6.540 1.00 75.19 81 THR A CA 1
ATOM 618 C C . THR A 1 81 ? -4.344 -14.059 -6.618 1.00 75.19 81 THR A C 1
ATOM 620 O O . THR A 1 81 ? -3.578 -14.509 -7.464 1.00 75.19 81 THR A O 1
ATOM 623 N N . PHE A 1 82 ? -3.988 -13.084 -5.780 1.00 78.50 82 PHE A N 1
ATOM 624 C CA . PHE A 1 82 ? -2.741 -12.343 -5.902 1.00 78.50 82 PHE A CA 1
ATOM 625 C C . PHE A 1 82 ? -2.352 -11.686 -4.581 1.00 78.50 82 PHE A C 1
ATOM 627 O O . PHE A 1 82 ? -3.195 -11.086 -3.918 1.00 78.50 82 PHE A O 1
ATOM 634 N N . VAL A 1 83 ? -1.069 -11.748 -4.231 1.00 79.50 83 VAL A N 1
ATOM 635 C CA . VAL A 1 83 ? -0.524 -11.043 -3.069 1.00 79.50 83 VAL A CA 1
ATOM 636 C C . VAL A 1 83 ? 0.363 -9.907 -3.581 1.00 79.50 83 VAL A C 1
ATOM 638 O O . VAL A 1 83 ? 1.348 -10.188 -4.267 1.00 79.50 83 VAL A O 1
ATOM 641 N N . PRO A 1 84 ? 0.020 -8.638 -3.294 1.00 81.25 84 PRO A N 1
ATOM 642 C CA . PRO A 1 84 ? 0.878 -7.508 -3.625 1.00 81.25 84 PRO A CA 1
ATOM 643 C C . PRO A 1 84 ? 2.253 -7.652 -2.964 1.00 81.25 84 PRO A C 1
ATOM 645 O O . PRO A 1 84 ? 2.347 -8.118 -1.829 1.00 81.25 84 PRO A O 1
ATOM 648 N N . THR A 1 85 ? 3.310 -7.227 -3.653 1.00 82.38 85 THR A N 1
ATOM 649 C CA . THR A 1 85 ? 4.684 -7.205 -3.127 1.00 82.38 85 THR A CA 1
ATOM 650 C C . THR A 1 85 ? 5.260 -5.789 -3.176 1.00 82.38 85 THR A C 1
ATOM 652 O O . THR A 1 85 ? 4.743 -4.925 -3.882 1.00 82.38 85 THR A O 1
ATOM 655 N N . ALA A 1 86 ? 6.356 -5.547 -2.450 1.00 78.25 86 ALA A N 1
ATOM 656 C CA . ALA A 1 86 ? 7.027 -4.241 -2.375 1.00 78.25 86 ALA A CA 1
ATOM 657 C C . ALA A 1 86 ? 7.674 -3.766 -3.698 1.00 78.25 86 ALA A C 1
ATOM 659 O O . ALA A 1 86 ? 8.217 -2.677 -3.780 1.00 78.25 86 ALA A O 1
ATOM 660 N N . GLN A 1 87 ? 7.635 -4.568 -4.766 1.00 77.81 87 GLN A N 1
ATOM 661 C CA . GLN A 1 87 ? 8.148 -4.170 -6.089 1.00 77.81 87 GLN A CA 1
ATOM 662 C C . GLN A 1 87 ? 7.057 -3.584 -6.998 1.00 77.81 87 GLN A C 1
ATOM 664 O O . GLN A 1 87 ? 7.286 -3.328 -8.180 1.00 77.81 87 GLN A O 1
ATOM 669 N N . MET A 1 88 ? 5.841 -3.437 -6.476 1.00 86.06 88 MET A N 1
ATOM 670 C CA . MET A 1 88 ? 4.671 -3.003 -7.228 1.00 86.06 88 MET A CA 1
ATOM 671 C C . MET A 1 88 ? 4.331 -1.549 -6.924 1.00 86.06 88 MET A C 1
ATOM 673 O O . MET A 1 88 ? 4.667 -1.010 -5.869 1.00 86.06 88 MET A O 1
ATOM 677 N N . LYS A 1 89 ? 3.618 -0.924 -7.860 1.00 88.62 89 LYS A N 1
ATOM 678 C CA . LYS A 1 89 ? 3.092 0.432 -7.699 1.00 88.62 89 LYS A CA 1
ATOM 679 C C . LYS A 1 89 ? 1.568 0.394 -7.638 1.00 88.62 89 LYS A C 1
ATOM 681 O O . LYS A 1 89 ? 0.930 -0.536 -8.136 1.00 88.62 89 LYS A O 1
ATOM 686 N N . VAL A 1 90 ? 0.979 1.412 -7.031 1.00 89.00 90 VAL A N 1
ATOM 687 C CA . VAL A 1 90 ? -0.461 1.648 -7.005 1.00 89.00 90 VAL A CA 1
ATOM 688 C C . VAL A 1 90 ? -0.748 2.946 -7.736 1.00 89.00 90 VAL A C 1
ATOM 690 O O . VAL A 1 90 ? -0.244 4.002 -7.367 1.00 89.00 90 VAL A O 1
ATOM 693 N N . TRP A 1 91 ? -1.579 2.868 -8.766 1.00 90.00 91 TRP A N 1
ATOM 694 C CA . TRP A 1 91 ? -2.154 4.033 -9.417 1.00 90.00 91 TRP A CA 1
ATOM 695 C C . TRP A 1 91 ? -3.505 4.348 -8.798 1.00 90.00 91 TRP A C 1
ATOM 697 O O . TRP A 1 91 ? -4.380 3.484 -8.663 1.00 90.00 91 TRP A O 1
ATOM 707 N N . PHE A 1 92 ? -3.661 5.608 -8.433 1.00 88.31 92 PHE A N 1
ATOM 708 C CA . PHE A 1 92 ? -4.875 6.156 -7.866 1.00 88.31 92 PHE A CA 1
ATOM 709 C C . PHE A 1 92 ? -5.226 7.433 -8.618 1.00 88.31 92 PHE A C 1
ATOM 711 O O . PHE A 1 92 ? -4.358 8.255 -8.893 1.00 88.31 92 PHE A O 1
ATOM 718 N N . ARG A 1 93 ? -6.505 7.591 -8.950 1.00 85.94 93 ARG A N 1
ATOM 719 C CA . ARG A 1 93 ? -7.030 8.839 -9.496 1.00 85.94 93 ARG A CA 1
ATOM 720 C C . ARG A 1 93 ? -7.920 9.481 -8.452 1.00 85.94 93 ARG A C 1
ATOM 722 O O . ARG A 1 93 ? -8.902 8.869 -8.027 1.00 85.94 93 ARG A O 1
ATOM 729 N N . ASP A 1 94 ? -7.563 10.694 -8.061 1.00 82.69 94 ASP A N 1
ATOM 730 C CA . ASP A 1 94 ? -8.327 11.460 -7.087 1.00 82.69 94 ASP A CA 1
ATOM 731 C C . ASP A 1 94 ? -9.589 12.086 -7.717 1.00 82.69 94 ASP A C 1
ATOM 733 O O . ASP A 1 94 ? -9.742 12.140 -8.940 1.00 82.69 94 ASP A O 1
ATOM 737 N N . PHE A 1 95 ? -10.503 12.584 -6.879 1.00 79.88 95 PHE A N 1
ATOM 738 C CA . PHE A 1 95 ? -11.703 13.326 -7.277 1.00 79.88 95 PHE A CA 1
ATOM 739 C C . PHE A 1 95 ? -11.388 14.528 -8.181 1.00 79.88 95 PHE A C 1
ATOM 741 O O . PHE A 1 95 ? -12.174 14.870 -9.062 1.00 79.88 95 PHE A O 1
ATOM 748 N N . THR A 1 96 ? -10.215 15.136 -8.006 1.00 82.75 96 THR A N 1
ATOM 749 C CA . THR A 1 96 ? -9.711 16.238 -8.839 1.00 82.75 96 THR A CA 1
ATOM 750 C C . THR A 1 96 ? -9.249 15.800 -10.238 1.00 82.75 96 THR A C 1
ATOM 752 O O . THR A 1 96 ? -8.766 16.628 -11.006 1.00 82.75 96 THR A O 1
ATOM 755 N N . ASN A 1 97 ? -9.398 14.516 -10.595 1.00 80.19 97 ASN A N 1
ATOM 756 C CA . ASN A 1 97 ? -8.859 13.881 -11.804 1.00 80.19 97 ASN A CA 1
ATOM 757 C C . ASN A 1 97 ? -7.324 13.923 -11.922 1.00 80.19 97 ASN A C 1
ATOM 759 O O . ASN A 1 97 ? -6.790 13.644 -12.997 1.00 80.19 97 ASN A O 1
ATOM 763 N N . LYS A 1 98 ? -6.604 14.212 -10.832 1.00 82.88 98 LYS A N 1
ATOM 764 C CA . LYS A 1 98 ? -5.147 14.064 -10.774 1.00 82.88 98 LYS A CA 1
ATOM 765 C C . LYS A 1 98 ? -4.781 12.584 -10.630 1.00 82.88 98 LYS A C 1
ATOM 767 O O . LYS A 1 98 ? -5.368 11.859 -9.823 1.00 82.88 98 LYS A O 1
ATOM 772 N N . ASP A 1 99 ? -3.812 12.142 -11.426 1.00 84.94 99 ASP A N 1
ATOM 773 C CA . ASP A 1 99 ? -3.205 10.821 -11.291 1.00 84.94 99 ASP A CA 1
ATOM 774 C C . ASP A 1 99 ? -2.104 10.872 -10.225 1.00 84.94 99 ASP A C 1
ATOM 776 O O . ASP A 1 99 ? -1.197 11.700 -10.296 1.00 84.94 99 ASP A O 1
ATOM 780 N N . HIS A 1 100 ? -2.167 9.950 -9.273 1.00 85.69 100 HIS A N 1
ATOM 781 C CA . HIS A 1 100 ? -1.167 9.741 -8.236 1.00 85.69 100 HIS A CA 1
ATOM 782 C C . HIS A 1 100 ? -0.554 8.354 -8.400 1.00 85.69 100 HIS A C 1
ATOM 784 O O . HIS A 1 100 ? -1.259 7.364 -8.646 1.00 85.69 100 HIS A O 1
ATOM 790 N N . THR A 1 101 ? 0.766 8.282 -8.251 1.00 88.19 101 THR A N 1
ATOM 791 C CA . THR A 1 101 ? 1.497 7.017 -8.257 1.00 88.19 101 THR A CA 1
ATOM 792 C C . THR A 1 101 ? 2.123 6.806 -6.896 1.00 88.19 101 THR A C 1
ATOM 794 O O . THR A 1 101 ? 2.939 7.599 -6.439 1.00 88.19 101 THR A O 1
ATOM 797 N N . PHE A 1 102 ? 1.753 5.699 -6.268 1.00 88.06 102 PHE A N 1
ATOM 798 C CA . PHE A 1 102 ? 2.307 5.284 -4.995 1.00 88.06 102 PHE A CA 1
ATOM 799 C C . PHE A 1 102 ? 3.207 4.070 -5.199 1.00 88.06 102 PHE A C 1
ATOM 801 O O . PHE A 1 102 ? 2.798 3.087 -5.817 1.00 88.06 102 PHE A O 1
ATOM 808 N N . GLN A 1 103 ? 4.427 4.110 -4.683 1.00 87.56 103 GLN A N 1
ATOM 809 C CA . GLN A 1 103 ? 5.297 2.945 -4.602 1.00 87.56 103 GLN A CA 1
ATOM 810 C C . GLN A 1 103 ? 5.037 2.210 -3.290 1.00 87.56 103 GLN A C 1
ATOM 812 O O . GLN A 1 103 ? 4.949 2.823 -2.230 1.00 87.56 103 GLN A O 1
ATOM 817 N N . ILE A 1 104 ? 4.869 0.890 -3.362 1.00 87.88 104 ILE A N 1
ATOM 818 C CA . ILE A 1 104 ? 4.633 0.065 -2.177 1.00 87.88 104 ILE A CA 1
ATOM 819 C C . ILE A 1 104 ? 5.979 -0.195 -1.503 1.00 87.88 104 ILE A C 1
ATOM 821 O O . ILE A 1 104 ? 6.827 -0.863 -2.074 1.00 87.88 104 ILE A O 1
ATOM 825 N N . GLU A 1 105 ? 6.153 0.266 -0.270 1.00 85.69 105 GLU A N 1
ATOM 826 C CA . GLU A 1 105 ? 7.349 -0.022 0.534 1.00 85.69 105 GLU A CA 1
ATOM 827 C C . GLU A 1 105 ? 7.170 -1.308 1.342 1.00 85.69 105 GLU A C 1
ATOM 829 O O . GLU A 1 105 ? 8.068 -2.142 1.444 1.00 85.69 105 GLU A O 1
ATOM 834 N N . ALA A 1 106 ? 5.978 -1.495 1.915 1.00 83.25 106 ALA A N 1
ATOM 835 C CA . ALA A 1 106 ? 5.677 -2.659 2.732 1.00 83.25 106 ALA A CA 1
ATOM 836 C C . ALA A 1 106 ? 4.223 -3.104 2.580 1.00 83.25 106 ALA A C 1
ATOM 838 O O . ALA A 1 106 ? 3.303 -2.300 2.420 1.00 83.25 106 ALA A O 1
ATOM 839 N N . VAL A 1 107 ? 4.018 -4.415 2.684 1.00 85.44 107 VAL A N 1
ATOM 840 C CA . VAL A 1 107 ? 2.698 -5.048 2.688 1.00 85.44 107 VAL A CA 1
ATOM 841 C C . VAL A 1 107 ? 2.501 -5.698 4.044 1.00 85.44 107 VAL A C 1
ATOM 843 O O . VAL A 1 107 ? 3.213 -6.630 4.406 1.00 85.44 107 VAL A O 1
ATOM 846 N N . LEU A 1 108 ? 1.542 -5.187 4.806 1.00 84.88 108 LEU A N 1
ATOM 847 C CA . LEU A 1 108 ? 1.246 -5.639 6.156 1.00 84.88 108 LEU A CA 1
ATOM 848 C C . LEU A 1 108 ? -0.066 -6.423 6.167 1.00 84.88 108 LEU A C 1
ATOM 850 O O . LEU A 1 108 ? -1.056 -6.020 5.552 1.00 84.88 108 LEU A O 1
ATOM 854 N N . ASN A 1 109 ? -0.086 -7.524 6.918 1.00 81.25 109 ASN A N 1
ATOM 855 C CA . ASN A 1 109 ? -1.276 -8.333 7.172 1.00 81.25 109 ASN A CA 1
ATOM 856 C C . ASN A 1 109 ? -1.629 -8.269 8.669 1.00 81.25 109 ASN A C 1
ATOM 858 O O . ASN A 1 109 ? -1.199 -9.123 9.438 1.00 81.25 109 ASN A O 1
ATOM 862 N N . PRO A 1 110 ? -2.408 -7.266 9.112 1.00 70.12 110 PRO A N 1
ATOM 863 C CA . PRO A 1 110 ? -2.598 -6.970 10.536 1.00 70.12 110 PRO A CA 1
ATOM 864 C C . PRO A 1 110 ? -3.271 -8.066 11.356 1.00 70.12 110 PRO A C 1
ATOM 866 O O . PRO A 1 110 ? -3.237 -8.033 12.582 1.00 70.12 110 PRO A O 1
ATOM 869 N N . THR A 1 111 ? -3.995 -8.959 10.686 1.00 68.00 111 THR A N 1
ATOM 870 C CA . THR A 1 111 ? -4.844 -9.961 11.338 1.00 68.00 111 THR A CA 1
ATOM 871 C C . THR A 1 111 ? -4.362 -11.379 11.094 1.00 68.00 111 THR A C 1
ATOM 873 O O . THR A 1 111 ? -4.948 -12.284 11.675 1.00 68.00 111 THR A O 1
ATOM 876 N N . GLU A 1 112 ? -3.391 -11.580 10.191 1.00 65.25 112 GLU A N 1
ATOM 877 C CA . GLU A 1 112 ? -2.945 -12.882 9.650 1.00 65.25 112 GLU A CA 1
ATOM 878 C C . GLU A 1 112 ? -4.072 -13.802 9.124 1.00 65.25 112 GLU A C 1
ATOM 880 O O . GLU A 1 112 ? -3.830 -14.886 8.607 1.00 65.25 112 GLU A O 1
ATOM 885 N N . GLN A 1 113 ? -5.328 -13.348 9.162 1.00 65.75 113 GLN A N 1
ATOM 886 C CA . GLN A 1 113 ? -6.526 -14.075 8.746 1.00 65.75 113 GLN A CA 1
ATOM 887 C C . GLN A 1 113 ? -6.822 -13.914 7.248 1.00 65.75 113 GLN A C 1
ATOM 889 O O . GLN A 1 113 ? -7.890 -14.319 6.790 1.00 65.75 113 GLN A O 1
ATOM 894 N N . ASN A 1 114 ? -5.920 -13.282 6.487 1.00 70.75 114 ASN A N 1
ATOM 895 C CA . ASN A 1 114 ? -6.052 -13.024 5.047 1.00 70.75 114 ASN A CA 1
ATOM 896 C C . ASN A 1 114 ? -7.393 -12.376 4.666 1.00 70.75 114 ASN A C 1
ATOM 898 O O . ASN A 1 114 ? -8.012 -12.712 3.656 1.00 70.75 114 ASN A O 1
ATOM 902 N N . LYS A 1 115 ? -7.871 -11.447 5.501 1.00 78.00 115 LYS A N 1
ATOM 903 C CA . LYS A 1 115 ? -9.103 -10.679 5.253 1.00 78.00 115 LYS A CA 1
ATOM 904 C C . LYS A 1 115 ? -8.808 -9.322 4.624 1.00 78.00 115 LYS A C 1
ATOM 906 O O . LYS A 1 115 ? -9.531 -8.878 3.732 1.00 78.00 115 LYS A O 1
ATOM 911 N N . LEU A 1 116 ? -7.737 -8.678 5.070 1.00 83.12 116 LEU A N 1
ATOM 912 C CA . LEU A 1 116 ? -7.360 -7.323 4.693 1.00 83.12 116 LEU A CA 1
ATOM 913 C C . LEU A 1 116 ? -5.841 -7.197 4.633 1.00 83.12 116 LEU A C 1
ATOM 915 O O . LEU A 1 116 ? -5.132 -7.888 5.363 1.00 83.12 116 LEU A O 1
ATOM 919 N N . LEU A 1 117 ? -5.371 -6.316 3.760 1.00 86.25 117 LEU A N 1
ATOM 920 C CA . LEU A 1 117 ? -3.967 -5.964 3.620 1.00 86.25 117 LEU A CA 1
ATOM 921 C C . LEU A 1 117 ? -3.832 -4.451 3.731 1.00 86.25 117 LEU A C 1
ATOM 923 O O . LEU A 1 117 ? -4.636 -3.705 3.169 1.00 86.25 117 LEU A O 1
ATOM 927 N N . VAL A 1 118 ? -2.810 -4.017 4.457 1.00 86.81 118 VAL A N 1
ATOM 928 C CA . VAL A 1 118 ? -2.434 -2.610 4.577 1.00 86.81 118 VAL A CA 1
ATOM 929 C C . VAL A 1 118 ? -1.138 -2.426 3.807 1.00 86.81 118 VAL A C 1
ATOM 931 O O . VAL A 1 118 ? -0.113 -3.005 4.157 1.00 86.81 118 VAL A O 1
ATOM 934 N N . LEU A 1 119 ? -1.201 -1.646 2.737 1.00 87.50 119 LEU A N 1
ATOM 935 C CA . LEU A 1 119 ? -0.054 -1.281 1.923 1.00 87.50 119 LEU A CA 1
ATOM 936 C C . LEU A 1 119 ? 0.487 0.045 2.447 1.00 87.50 119 LEU A C 1
ATOM 938 O O . LEU A 1 119 ? -0.218 1.056 2.453 1.00 87.50 119 LEU A O 1
ATOM 942 N N . VAL A 1 120 ? 1.736 0.032 2.888 1.00 87.25 120 VAL A N 1
ATOM 943 C CA . VAL A 1 120 ? 2.465 1.241 3.253 1.00 87.25 120 VAL A CA 1
ATOM 944 C C . VAL A 1 120 ? 3.171 1.727 2.003 1.00 87.25 120 VAL A C 1
ATOM 946 O O . VAL A 1 120 ? 3.985 0.997 1.436 1.00 87.25 120 VAL A O 1
ATOM 949 N N . CYS A 1 121 ? 2.822 2.931 1.560 1.00 86.62 121 CYS A N 1
ATOM 950 C CA . CYS A 1 121 ? 3.274 3.448 0.282 1.00 86.62 121 CYS A CA 1
ATOM 951 C C . CYS A 1 121 ? 3.914 4.833 0.402 1.00 86.62 121 CYS A C 1
ATOM 953 O O . CYS A 1 121 ? 3.527 5.654 1.238 1.00 86.62 121 CYS A O 1
ATOM 955 N N . THR A 1 122 ? 4.877 5.083 -0.473 1.00 85.94 122 THR A N 1
ATOM 956 C CA . THR A 1 122 ? 5.509 6.375 -0.746 1.00 85.94 122 THR A CA 1
ATOM 957 C C . THR A 1 122 ? 4.846 6.986 -1.976 1.00 85.94 122 THR A C 1
ATOM 959 O O . THR A 1 122 ? 4.568 6.290 -2.949 1.00 85.94 122 THR A O 1
ATOM 962 N N . GLU A 1 123 ? 4.536 8.277 -1.944 1.00 84.69 123 GLU A N 1
ATOM 963 C CA . GLU A 1 123 ? 4.047 8.987 -3.130 1.00 84.69 123 GLU A CA 1
ATOM 964 C C . GLU A 1 123 ? 5.233 9.398 -3.995 1.00 84.69 123 GLU A C 1
ATOM 966 O O . GLU A 1 123 ? 6.214 9.940 -3.487 1.00 84.69 123 GLU A O 1
ATOM 971 N N . ILE A 1 124 ? 5.144 9.113 -5.292 1.00 82.38 124 ILE A N 1
ATOM 972 C CA . ILE A 1 124 ? 6.125 9.545 -6.281 1.00 82.38 124 ILE A CA 1
ATOM 973 C C . ILE A 1 124 ? 5.473 10.651 -7.101 1.00 82.38 124 ILE A C 1
ATOM 975 O O . ILE A 1 124 ? 4.591 10.390 -7.925 1.00 82.38 124 ILE A O 1
ATOM 979 N N . ASP A 1 125 ? 5.916 11.883 -6.865 1.00 67.31 125 ASP A N 1
ATOM 980 C CA . ASP A 1 125 ? 5.567 13.026 -7.698 1.00 67.31 125 ASP A CA 1
ATOM 981 C C . ASP A 1 125 ? 6.417 13.008 -8.975 1.00 67.31 125 ASP A C 1
ATOM 983 O O . ASP A 1 125 ? 7.615 13.288 -8.960 1.00 67.31 125 ASP A O 1
ATOM 987 N N . ASP A 1 126 ? 5.767 12.727 -10.101 1.00 56.19 126 ASP A N 1
ATOM 988 C CA . ASP A 1 126 ? 6.378 12.709 -11.439 1.00 56.19 126 ASP A CA 1
ATOM 989 C C . ASP A 1 126 ? 6.878 14.105 -11.888 1.00 56.19 126 ASP A C 1
ATOM 991 O O . ASP A 1 126 ? 7.693 14.260 -12.793 1.00 56.19 126 ASP A O 1
ATOM 995 N N . SER A 1 127 ? 6.447 15.169 -11.204 1.00 47.84 127 SER A N 1
ATOM 996 C CA . SER A 1 127 ? 6.838 16.555 -11.497 1.00 47.84 127 SER A CA 1
ATOM 997 C C . SER A 1 127 ? 8.313 16.890 -11.215 1.00 47.84 127 SER A C 1
ATOM 999 O O . SER A 1 127 ? 8.758 17.969 -11.603 1.00 47.84 127 SER A O 1
ATOM 1001 N N . ALA A 1 128 ? 9.086 16.011 -10.567 1.00 43.22 128 ALA A N 1
ATOM 1002 C CA . ALA A 1 128 ? 10.502 16.259 -10.269 1.00 43.22 128 ALA A CA 1
ATOM 1003 C C . ALA A 1 128 ? 11.476 15.822 -11.386 1.00 43.22 128 ALA A C 1
ATOM 1005 O O . ALA A 1 128 ? 12.640 16.214 -11.346 1.00 43.22 128 ALA A O 1
ATOM 1006 N N . ALA A 1 129 ? 11.029 15.052 -12.388 1.00 44.00 129 ALA A N 1
ATOM 1007 C CA . ALA A 1 129 ? 11.908 14.473 -13.416 1.00 44.00 129 ALA A CA 1
ATOM 1008 C C . ALA A 1 129 ? 11.950 15.250 -14.752 1.00 44.00 129 ALA A C 1
ATOM 1010 O O . ALA A 1 129 ? 12.684 14.869 -15.658 1.00 44.00 129 ALA A O 1
ATOM 1011 N N . ALA A 1 130 ? 11.205 16.353 -14.890 1.00 38.25 130 ALA A N 1
ATOM 1012 C CA . ALA A 1 130 ? 11.117 17.118 -16.143 1.00 38.25 130 ALA A CA 1
ATOM 1013 C C . ALA A 1 130 ? 12.215 18.190 -16.340 1.00 38.25 130 ALA A C 1
ATOM 1015 O O . ALA A 1 130 ? 12.157 18.939 -17.312 1.00 38.25 130 ALA A O 1
ATOM 1016 N N . ASN A 1 131 ? 13.208 18.277 -15.447 1.00 33.41 131 ASN A N 1
ATOM 1017 C CA . ASN A 1 131 ? 14.341 19.200 -15.579 1.00 33.41 131 ASN A CA 1
ATOM 1018 C C . ASN A 1 131 ? 15.664 18.421 -15.583 1.00 33.41 131 ASN A C 1
ATOM 1020 O O . ASN A 1 131 ? 16.320 18.295 -14.548 1.00 33.41 131 ASN A O 1
ATOM 1024 N N . GLY A 1 132 ? 16.033 17.904 -16.753 1.00 38.75 132 GLY A N 1
ATOM 1025 C CA . GLY A 1 132 ? 17.342 17.328 -17.059 1.00 38.75 132 GLY A CA 1
ATOM 1026 C C . GLY A 1 132 ? 17.671 17.553 -18.522 1.00 38.75 132 GLY A C 1
ATOM 1027 O O . GLY A 1 132 ? 16.853 17.110 -19.357 1.00 38.75 132 GLY A O 1
#

Mean predicted aligned error: 10.6 Å

Radius of gyration: 15.66 Å; Cα contacts (8 Å, |Δi|>4): 234; chains: 1; bounding box: 39×34×47 Å

Nearest PDB structures (foldseek):
  8fwe-assembly1_AM  TM=7.150E-01  e=3.149E-06  Agrobacterium phage Milano
  7z4w-assembly1_1  TM=8.065E-01  e=3.455E-05  Bacillus subtilis
  2kz4-assembly1_A  TM=7.694E-01  e=9.955E-05  Shigella flexneri
  9azk-assembly6_F  TM=6.938E-01  e=4.006E-01  Homo sapiens
  8kea-assembly1_C  TM=3.537E-01  e=3.517E+00  unclassified Caudoviricetes

Foldseek 3Di:
DADQDDPDDDPPQQPFKKFKKAFAPPPADPVRDDPPPPCVRIDTPDIFGWHKDFDDPVNCVVCVPPDPAFTIKIKGFQDPVDDDDQRMWMWTQDPVRDIWIWGFNDWDDNNVPSGMIITGTGTDDPVVPPPD